Protein AF-W2WT47-F1 (afdb_monomer)

Organism: NCBI:txid1317063

Secondary structure (DSSP, 8-state):
--S---PEEEEEEEEEE-TT--EEEEEEEE-TTS-EEEEEEEE-S-SSHHHHHHHHHHHT-

Structure (mmCIF, N/CA/C/O backbone):
data_AF-W2WT47-F1
#
_entry.id   AF-W2WT47-F1
#
loop_
_atom_site.group_PDB
_atom_site.id
_atom_site.type_symbol
_atom_site.label_atom_id
_atom_site.label_alt_id
_atom_site.label_comp_id
_atom_site.label_asym_id
_atom_site.label_entity_id
_atom_site.label_seq_id
_atom_site.pdbx_PDB_ins_code
_atom_site.Cartn_x
_atom_site.Cartn_y
_atom_site.Cartn_z
_atom_site.occupancy
_atom_site.B_iso_or_equiv
_atom_site.auth_seq_id
_atom_site.auth_comp_id
_atom_site.auth_asym_id
_atom_site.auth_atom_id
_atom_site.pdbx_PDB_model_num
ATOM 1 N N . MET A 1 1 ? 8.323 3.937 -27.275 1.00 35.31 1 MET A N 1
ATOM 2 C CA . MET A 1 1 ? 8.756 2.679 -26.626 1.00 35.31 1 MET A CA 1
ATOM 3 C C . MET A 1 1 ? 9.018 2.885 -25.128 1.00 35.31 1 MET A C 1
ATOM 5 O O . MET A 1 1 ? 10.098 2.589 -24.652 1.00 35.31 1 MET A O 1
ATOM 9 N N . ALA A 1 2 ? 8.045 3.409 -24.374 1.00 47.19 2 ALA A N 1
ATOM 10 C CA . ALA A 1 2 ? 8.184 3.635 -22.924 1.00 47.19 2 ALA A CA 1
ATOM 11 C C . ALA A 1 2 ? 6.903 3.286 -22.140 1.00 47.19 2 ALA A C 1
ATOM 13 O O . ALA A 1 2 ? 6.787 3.621 -20.970 1.00 47.19 2 ALA A O 1
ATOM 14 N N . ARG A 1 3 ? 5.911 2.666 -22.800 1.00 47.31 3 ARG A N 1
ATOM 15 C CA . ARG A 1 3 ? 4.586 2.407 -22.211 1.00 47.31 3 ARG A CA 1
ATOM 16 C C . ARG A 1 3 ? 4.522 1.109 -21.403 1.00 47.31 3 ARG A C 1
ATOM 18 O O . ARG A 1 3 ? 3.636 0.996 -20.570 1.00 47.31 3 ARG A O 1
ATOM 25 N N . ASP A 1 4 ? 5.493 0.216 -21.581 1.00 54.31 4 ASP A N 1
ATOM 26 C CA . ASP A 1 4 ? 5.570 -1.065 -20.875 1.00 54.31 4 ASP A CA 1
ATOM 27 C C . ASP A 1 4 ? 6.753 -1.041 -19.901 1.00 54.31 4 ASP A C 1
ATOM 29 O O . ASP A 1 4 ? 7.743 -1.756 -20.051 1.00 54.31 4 ASP A O 1
ATOM 33 N N . PHE A 1 5 ? 6.701 -0.141 -18.919 1.00 59.44 5 PHE A N 1
ATOM 34 C CA . PHE A 1 5 ? 7.605 -0.232 -17.782 1.00 59.44 5 PHE A CA 1
ATOM 35 C C . PHE A 1 5 ? 7.117 -1.403 -16.926 1.00 59.44 5 PHE A C 1
ATOM 37 O O . PHE A 1 5 ? 6.058 -1.311 -16.306 1.00 59.44 5 PHE A O 1
ATOM 44 N N . MET A 1 6 ? 7.851 -2.521 -16.922 1.00 58.94 6 MET A N 1
ATOM 45 C CA . MET A 1 6 ? 7.619 -3.600 -15.958 1.00 58.94 6 MET A CA 1
ATOM 46 C C . MET A 1 6 ? 7.991 -3.081 -14.564 1.00 58.94 6 MET A C 1
ATOM 48 O O . MET A 1 6 ? 9.120 -3.242 -14.103 1.00 58.94 6 MET A O 1
ATOM 52 N N . ALA A 1 7 ? 7.048 -2.381 -13.936 1.00 76.50 7 ALA A N 1
ATOM 53 C CA . ALA A 1 7 ? 7.071 -2.048 -12.525 1.00 76.50 7 ALA A CA 1
ATOM 54 C C . ALA A 1 7 ? 6.162 -3.020 -11.783 1.00 76.50 7 ALA A C 1
ATOM 56 O O . ALA A 1 7 ? 4.974 -3.119 -12.088 1.00 76.50 7 ALA A O 1
ATOM 57 N N . VAL A 1 8 ? 6.714 -3.718 -10.796 1.00 86.62 8 VAL A N 1
ATOM 58 C CA . VAL A 1 8 ? 5.918 -4.487 -9.839 1.00 86.62 8 VAL A CA 1
ATOM 59 C C . VAL A 1 8 ? 5.704 -3.605 -8.619 1.00 86.62 8 VAL A C 1
ATOM 61 O O . VAL A 1 8 ? 6.670 -3.176 -7.987 1.00 86.62 8 VAL A O 1
ATOM 64 N N . LEU A 1 9 ? 4.444 -3.328 -8.294 1.00 87.56 9 LEU A N 1
ATOM 65 C CA . LEU A 1 9 ? 4.076 -2.712 -7.026 1.00 87.56 9 LEU A CA 1
ATOM 66 C C . LEU A 1 9 ? 3.980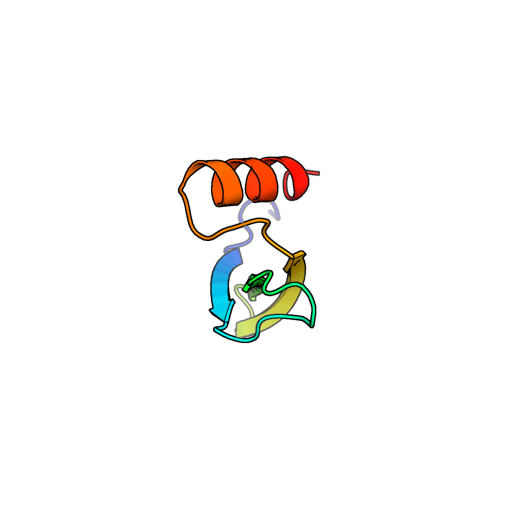 -3.816 -5.970 1.00 87.56 9 LEU A C 1
ATOM 68 O O . LEU A 1 9 ? 3.174 -4.734 -6.106 1.00 87.56 9 LEU A O 1
ATOM 72 N N . VAL A 1 10 ? 4.807 -3.730 -4.933 1.00 89.25 10 VAL A N 1
ATOM 73 C CA . VAL A 1 10 ? 4.768 -4.624 -3.773 1.00 89.25 10 VAL A CA 1
ATOM 74 C C . VAL A 1 10 ? 4.238 -3.841 -2.590 1.00 89.25 10 VAL A C 1
ATOM 76 O O . VAL A 1 10 ? 4.670 -2.718 -2.327 1.00 89.25 10 VAL A O 1
ATOM 79 N N . ILE A 1 11 ? 3.286 -4.442 -1.890 1.00 88.75 11 ILE A N 1
ATOM 80 C CA . ILE A 1 11 ? 2.582 -3.829 -0.775 1.00 88.75 11 ILE A CA 1
ATOM 81 C C . ILE A 1 11 ? 2.663 -4.794 0.397 1.00 88.75 11 ILE A C 1
ATOM 83 O O . ILE A 1 11 ? 2.342 -5.971 0.248 1.00 88.75 11 ILE A O 1
ATOM 87 N N . ASP A 1 12 ? 3.113 -4.287 1.538 1.00 86.81 12 ASP A N 1
ATOM 88 C CA . ASP A 1 12 ? 3.276 -5.051 2.768 1.00 86.81 12 ASP A CA 1
ATOM 89 C C . ASP A 1 12 ? 2.643 -4.292 3.939 1.00 86.81 12 ASP A C 1
ATOM 91 O O . ASP A 1 12 ? 2.901 -3.099 4.140 1.00 86.81 12 ASP A O 1
ATOM 95 N N . CYS A 1 13 ? 1.810 -4.987 4.712 1.00 78.69 13 CYS A N 1
ATOM 96 C CA . CYS A 1 13 ? 1.335 -4.488 5.995 1.00 78.69 13 CYS A CA 1
ATOM 97 C C . CYS A 1 13 ? 2.372 -4.838 7.049 1.00 78.69 13 CYS A C 1
ATOM 99 O O . CYS A 1 13 ? 2.410 -5.947 7.580 1.00 78.69 13 CYS A O 1
ATOM 101 N N . THR A 1 14 ? 3.213 -3.867 7.385 1.00 74.62 14 THR A N 1
ATOM 102 C CA . THR A 1 14 ? 4.105 -4.047 8.524 1.00 74.62 14 THR A CA 1
ATOM 103 C C . THR A 1 14 ? 3.274 -3.967 9.804 1.00 74.62 14 THR A C 1
ATOM 105 O O . THR A 1 14 ? 2.549 -2.993 10.001 1.00 74.62 14 THR A O 1
ATOM 108 N N . TYR A 1 15 ? 3.433 -4.920 10.730 1.00 65.25 15 TYR A N 1
ATOM 109 C CA . TYR A 1 15 ? 2.801 -4.905 12.067 1.00 65.25 15 TYR A CA 1
ATOM 110 C C . TYR A 1 15 ? 3.267 -3.738 12.973 1.00 65.25 15 TYR A C 1
ATOM 112 O O . TYR A 1 15 ? 3.144 -3.785 14.197 1.00 65.25 15 TYR A O 1
ATOM 120 N N . LYS A 1 16 ? 3.836 -2.671 12.399 1.00 71.69 16 LYS A N 1
ATOM 121 C CA . LYS A 1 16 ? 4.073 -1.409 13.089 1.00 71.69 16 LYS A CA 1
ATOM 122 C C . LYS A 1 16 ? 2.769 -0.631 13.139 1.00 71.69 16 LYS A C 1
ATOM 124 O O . LYS A 1 16 ? 2.363 -0.013 12.157 1.00 71.69 16 LYS A O 1
ATOM 129 N N . THR A 1 17 ? 2.161 -0.617 14.314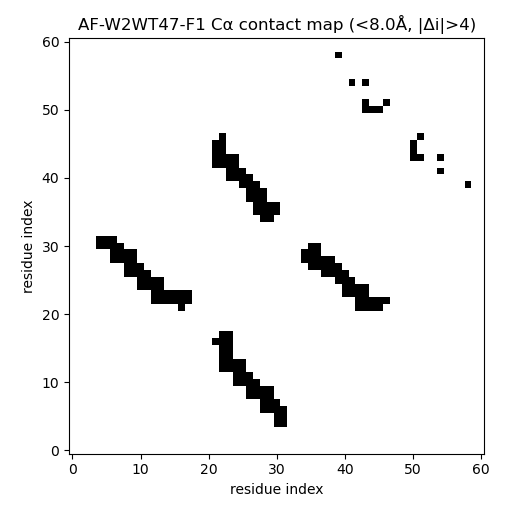 1.00 81.75 17 THR A N 1
ATOM 130 C CA . THR A 1 17 ? 1.035 0.258 14.609 1.00 81.75 17 THR A CA 1
ATOM 131 C C . THR A 1 17 ? 1.522 1.570 15.222 1.00 81.75 17 THR A C 1
ATOM 133 O O . THR A 1 17 ? 2.513 1.618 15.955 1.00 81.75 17 THR A O 1
ATOM 136 N N . ASN A 1 18 ? 0.860 2.678 14.892 1.00 85.69 18 ASN A N 1
ATOM 137 C CA . ASN A 1 18 ? 1.129 3.953 15.562 1.00 85.69 18 ASN A CA 1
ATOM 138 C C . ASN A 1 18 ? 0.443 4.016 16.944 1.00 85.69 18 ASN A C 1
ATOM 140 O O . ASN A 1 18 ? -0.247 3.086 17.356 1.00 85.69 18 ASN A O 1
ATOM 144 N N . ARG A 1 19 ? 0.579 5.144 17.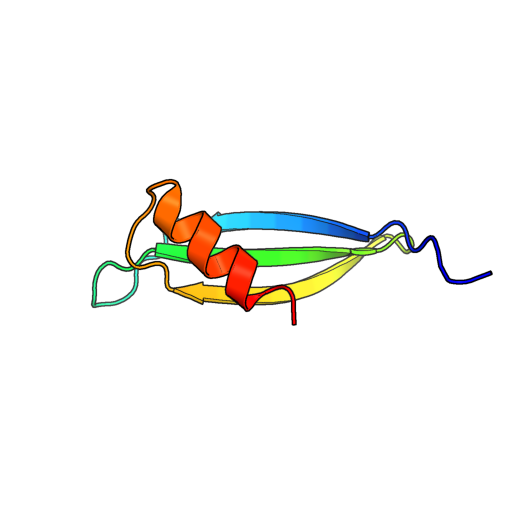661 1.00 91.44 19 ARG A N 1
ATOM 145 C CA . ARG A 1 19 ? -0.048 5.348 18.989 1.00 91.44 19 ARG A CA 1
ATOM 146 C C . ARG A 1 19 ? -1.578 5.182 19.017 1.00 91.44 19 ARG A C 1
ATOM 148 O O . ARG A 1 19 ? -2.149 5.107 20.097 1.00 91.44 19 ARG A O 1
ATOM 155 N N . PHE A 1 20 ? -2.228 5.188 17.855 1.00 89.19 20 PHE A N 1
ATOM 156 C CA . PHE A 1 20 ? -3.669 5.008 17.681 1.00 89.19 20 PHE A CA 1
ATOM 157 C C . PHE A 1 20 ? -4.032 3.596 17.209 1.00 89.19 20 PHE A C 1
ATOM 159 O O . PHE A 1 20 ? -5.160 3.362 16.796 1.00 89.19 20 PHE A O 1
ATOM 166 N N . ASN A 1 21 ? -3.078 2.665 17.258 1.00 87.69 21 ASN A N 1
ATOM 167 C CA . ASN A 1 21 ? -3.237 1.285 16.823 1.00 87.69 21 ASN A CA 1
ATOM 168 C C . ASN A 1 21 ? -3.594 1.123 15.331 1.00 87.69 21 ASN A C 1
ATOM 170 O O . ASN A 1 21 ? -4.169 0.112 14.943 1.00 87.69 21 ASN A O 1
ATOM 174 N N . MET A 1 22 ? -3.243 2.106 14.494 1.00 91.75 22 MET A N 1
ATOM 175 C CA . MET A 1 22 ? -3.452 2.035 13.043 1.00 91.75 22 MET A CA 1
ATOM 176 C C . MET A 1 22 ? -2.284 1.296 12.376 1.00 91.75 22 MET A C 1
ATOM 178 O O . MET A 1 22 ? -1.139 1.719 12.593 1.00 91.75 22 MET A O 1
ATOM 182 N N . PRO A 1 23 ? -2.529 0.230 11.592 1.00 92.38 23 PRO A N 1
ATOM 183 C CA . PRO A 1 23 ? -1.483 -0.482 10.864 1.00 92.38 23 PRO A CA 1
ATOM 184 C C . PRO A 1 23 ? -0.887 0.367 9.736 1.00 92.38 23 PRO A C 1
ATOM 186 O O . PRO A 1 23 ? -1.567 1.191 9.117 1.00 92.38 23 PRO A O 1
ATOM 189 N N . LEU A 1 24 ? 0.412 0.177 9.486 1.00 92.81 24 LEU A N 1
ATOM 190 C CA . LEU A 1 24 ? 1.133 0.854 8.412 1.00 92.81 24 LEU A CA 1
ATOM 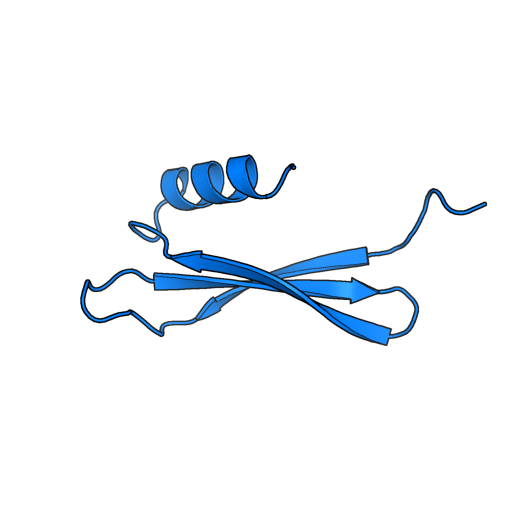191 C C . LEU A 1 24 ? 1.179 -0.018 7.157 1.00 92.81 24 LEU A C 1
ATOM 193 O O . LEU A 1 24 ? 1.888 -1.027 7.118 1.00 92.81 24 LEU A O 1
ATOM 197 N N . LEU A 1 25 ? 0.506 0.444 6.108 1.00 92.12 25 LEU A N 1
ATOM 198 C CA . LEU A 1 25 ? 0.645 -0.075 4.755 1.00 92.12 25 LEU A CA 1
ATOM 199 C C . LEU A 1 25 ? 1.863 0.571 4.091 1.00 92.12 25 LEU A C 1
ATOM 201 O O . LEU A 1 25 ? 1.892 1.788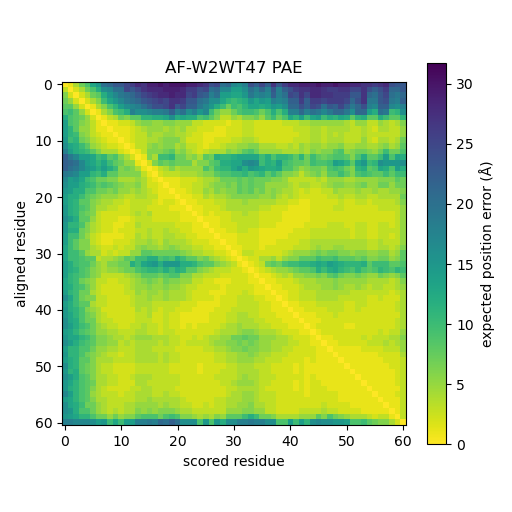 3.882 1.00 92.12 25 LEU A O 1
ATOM 205 N N . ASN A 1 26 ? 2.865 -0.233 3.747 1.00 93.06 26 ASN A N 1
ATOM 206 C CA . ASN A 1 26 ? 4.066 0.222 3.059 1.00 93.06 26 ASN A CA 1
ATOM 207 C C . ASN A 1 26 ? 4.071 -0.300 1.619 1.00 93.06 26 ASN A C 1
ATOM 209 O O . ASN A 1 26 ? 4.003 -1.506 1.391 1.00 93.06 26 ASN A O 1
ATOM 213 N N . ALA A 1 27 ? 4.173 0.607 0.650 1.00 90.75 27 ALA A N 1
ATOM 214 C CA . ALA A 1 27 ? 4.177 0.278 -0.768 1.00 90.75 27 ALA A CA 1
ATOM 215 C C . ALA A 1 27 ? 5.504 0.685 -1.423 1.00 90.75 27 ALA A C 1
ATOM 217 O O . ALA A 1 27 ? 5.975 1.818 -1.273 1.00 90.75 27 ALA A O 1
ATOM 218 N N . ILE A 1 28 ? 6.091 -0.239 -2.182 1.00 92.00 28 ILE A N 1
ATOM 219 C CA . ILE A 1 28 ? 7.345 -0.061 -2.919 1.00 92.00 28 ILE A CA 1
ATOM 220 C C . ILE A 1 28 ? 7.169 -0.477 -4.378 1.00 92.00 28 ILE A C 1
ATOM 222 O O . ILE A 1 28 ? 6.405 -1.387 -4.692 1.00 92.00 28 ILE A O 1
ATOM 226 N N . ILE A 1 29 ? 7.914 0.156 -5.277 1.00 90.75 29 ILE A N 1
ATOM 227 C CA . ILE A 1 29 ? 7.979 -0.220 -6.690 1.00 90.75 29 ILE A CA 1
ATOM 228 C C . ILE A 1 29 ? 9.314 -0.902 -6.960 1.00 90.75 29 ILE A C 1
ATOM 230 O O . ILE A 1 29 ? 10.369 -0.328 -6.690 1.00 90.75 29 ILE A O 1
ATOM 234 N N . LEU A 1 30 ? 9.267 -2.096 -7.547 1.00 90.19 30 LEU A N 1
ATOM 235 C CA . LEU A 1 30 ? 10.411 -2.717 -8.202 1.00 90.19 30 LEU A CA 1
ATOM 236 C C . LEU A 1 30 ? 10.373 -2.362 -9.678 1.00 90.19 30 LEU A C 1
ATOM 238 O O . LEU A 1 30 ? 9.413 -2.685 -10.372 1.00 90.19 30 LEU A O 1
ATOM 242 N N . THR A 1 31 ? 11.420 -1.710 -10.163 1.00 86.25 31 THR A N 1
ATOM 243 C CA . THR A 1 31 ? 11.561 -1.374 -11.579 1.00 86.25 31 THR A CA 1
ATOM 244 C C . THR A 1 31 ? 12.267 -2.490 -12.349 1.00 86.25 31 THR A C 1
ATOM 246 O O . THR A 1 31 ? 13.049 -3.255 -11.781 1.00 86.25 31 THR A O 1
ATOM 249 N N . GLY A 1 32 ? 12.102 -2.516 -13.676 1.00 80.75 32 GLY A N 1
ATOM 250 C CA . GLY A 1 32 ? 12.851 -3.411 -14.571 1.00 80.75 32 GLY A CA 1
ATOM 251 C C . GLY A 1 32 ? 14.379 -3.225 -14.555 1.00 80.75 32 GLY A C 1
ATOM 252 O O . GLY A 1 32 ? 15.092 -3.980 -1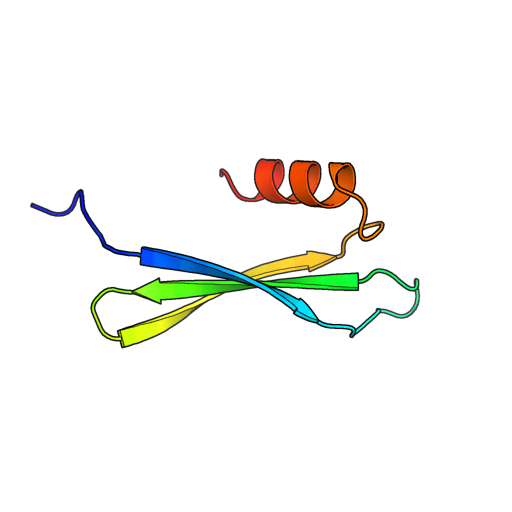5.205 1.00 80.75 32 GLY A O 1
ATOM 253 N N . MET A 1 33 ? 14.894 -2.246 -13.803 1.00 83.12 33 MET A N 1
ATOM 254 C CA . MET A 1 33 ? 16.325 -2.012 -13.582 1.00 83.12 33 MET A CA 1
ATOM 255 C C . MET A 1 33 ? 16.802 -2.569 -12.228 1.00 83.12 33 MET A C 1
ATOM 257 O O . MET A 1 33 ? 17.809 -2.105 -11.697 1.00 83.12 33 MET A O 1
ATOM 261 N N . ASN A 1 34 ? 16.061 -3.512 -11.629 1.00 81.12 34 ASN A N 1
ATOM 262 C CA . ASN A 1 34 ? 16.337 -4.066 -10.298 1.00 81.12 34 ASN A CA 1
ATOM 263 C C . ASN A 1 34 ? 16.462 -2.979 -9.209 1.00 81.12 34 ASN A C 1
ATOM 265 O O . ASN A 1 34 ? 17.238 -3.100 -8.263 1.00 81.12 34 ASN A O 1
ATOM 269 N N . THR A 1 35 ? 15.735 -1.871 -9.376 1.00 86.69 35 THR A N 1
ATOM 270 C CA . THR A 1 35 ? 15.740 -0.747 -8.434 1.00 86.69 35 THR A CA 1
ATOM 271 C C . THR A 1 35 ? 14.463 -0.774 -7.612 1.00 86.69 35 THR A C 1
ATOM 273 O O . THR A 1 35 ? 13.376 -0.901 -8.174 1.00 86.69 35 THR A O 1
ATOM 276 N N . ILE A 1 36 ? 14.601 -0.622 -6.294 1.00 90.69 36 ILE A N 1
ATOM 277 C CA . ILE A 1 36 ? 13.480 -0.480 -5.363 1.00 90.69 36 ILE A CA 1
ATOM 278 C C . ILE A 1 36 ? 13.287 1.006 -5.071 1.00 90.69 36 ILE A C 1
ATOM 280 O O . ILE A 1 36 ? 14.224 1.682 -4.646 1.00 90.69 36 ILE A O 1
ATOM 284 N N . LEU A 1 37 ? 12.072 1.504 -5.282 1.00 90.19 37 LEU A N 1
ATOM 285 C CA . LEU A 1 37 ? 11.689 2.882 -4.989 1.00 90.19 37 LEU A CA 1
ATOM 286 C C . LEU A 1 37 ? 10.546 2.897 -3.967 1.00 90.19 37 LEU A C 1
ATOM 288 O O . LEU A 1 37 ? 9.598 2.121 -4.119 1.00 90.19 37 LEU A O 1
ATOM 292 N N . PRO A 1 38 ? 10.590 3.762 -2.937 1.00 90.50 38 PRO A N 1
ATOM 293 C CA . PRO A 1 38 ? 9.430 3.977 -2.084 1.00 90.50 38 PRO A CA 1
ATOM 294 C C . PRO A 1 38 ? 8.307 4.596 -2.920 1.00 90.50 38 PRO A C 1
ATOM 296 O O . PRO A 1 38 ? 8.540 5.553 -3.657 1.00 90.50 38 PRO A O 1
ATOM 299 N N . PHE A 1 39 ? 7.101 4.040 -2.815 1.00 90.69 39 PHE A N 1
ATOM 300 C CA . PHE A 1 39 ? 5.936 4.537 -3.544 1.00 90.69 39 PHE A CA 1
ATOM 301 C C . PHE A 1 39 ? 4.994 5.298 -2.622 1.00 90.69 39 PHE A C 1
ATOM 303 O O . PHE A 1 39 ? 4.699 6.464 -2.868 1.00 90.69 39 PHE A O 1
ATOM 310 N N . ALA A 1 40 ? 4.550 4.656 -1.542 1.00 91.81 40 ALA A N 1
ATOM 311 C CA . ALA A 1 40 ? 3.630 5.272 -0.602 1.00 91.81 40 ALA A CA 1
ATOM 312 C C . ALA A 1 40 ? 3.687 4.626 0.780 1.00 91.81 40 ALA A C 1
ATOM 314 O O . ALA A 1 40 ? 4.082 3.470 0.941 1.00 91.81 40 ALA A O 1
ATOM 315 N N . GLN A 1 41 ? 3.236 5.390 1.770 1.00 91.88 41 GLN A N 1
ATOM 316 C CA . GLN A 1 41 ? 3.002 4.930 3.131 1.00 91.88 41 GLN A CA 1
ATOM 317 C C . GLN A 1 41 ? 1.630 5.421 3.576 1.00 91.88 41 GLN A C 1
ATOM 319 O O . GLN A 1 41 ? 1.341 6.614 3.474 1.00 91.88 41 GLN A O 1
ATOM 324 N N . VAL A 1 42 ? 0.785 4.505 4.045 1.00 92.50 42 VAL A N 1
ATOM 325 C CA . VAL A 1 42 ? -0.606 4.801 4.405 1.00 92.50 42 VAL A CA 1
ATOM 326 C C . VAL A 1 42 ? -0.902 4.223 5.781 1.00 92.50 42 VAL A C 1
ATOM 328 O O . VAL A 1 42 ? -0.661 3.046 6.035 1.00 92.50 42 VAL A O 1
ATOM 331 N N . TRP A 1 43 ? -1.435 5.053 6.676 1.00 92.94 43 TRP A N 1
ATOM 332 C CA . TRP A 1 43 ? -2.031 4.567 7.917 1.00 92.94 43 TRP A CA 1
ATOM 333 C C . TRP A 1 43 ? -3.435 4.071 7.610 1.00 92.94 43 TRP A C 1
ATOM 335 O O . TRP A 1 43 ? -4.284 4.862 7.197 1.00 92.94 43 TRP A O 1
ATOM 345 N N . LEU A 1 44 ? -3.665 2.775 7.792 1.00 93.12 44 LEU A N 1
ATOM 346 C CA . LEU A 1 44 ? -4.980 2.190 7.591 1.00 93.12 44 LEU A CA 1
ATOM 347 C C . LEU A 1 44 ? -5.815 2.304 8.873 1.00 93.12 44 LEU A C 1
ATOM 349 O O . LEU A 1 44 ? -5.270 2.193 9.973 1.00 93.12 44 LEU A O 1
ATOM 353 N N . PRO A 1 45 ? -7.136 2.502 8.762 1.00 90.75 45 PRO A N 1
ATOM 354 C CA . PRO A 1 45 ? -8.027 2.446 9.918 1.00 90.75 45 PRO A CA 1
ATOM 355 C C . PRO A 1 45 ? -8.182 1.017 10.481 1.00 90.75 45 PRO A C 1
ATOM 357 O O . PRO A 1 45 ? -8.520 0.869 11.655 1.00 90.75 45 PRO A O 1
ATOM 360 N N . GLY A 1 46 ? -7.889 -0.013 9.680 1.00 90.94 46 GLY A N 1
ATOM 361 C CA . GLY A 1 46 ? -7.942 -1.432 10.038 1.00 90.94 46 GLY A CA 1
ATOM 362 C C . GLY A 1 46 ? -7.254 -2.320 8.990 1.00 90.94 46 GLY A C 1
ATOM 363 O O . GLY A 1 46 ? -6.557 -1.819 8.110 1.00 90.94 46 GLY A O 1
ATOM 364 N N . GLU A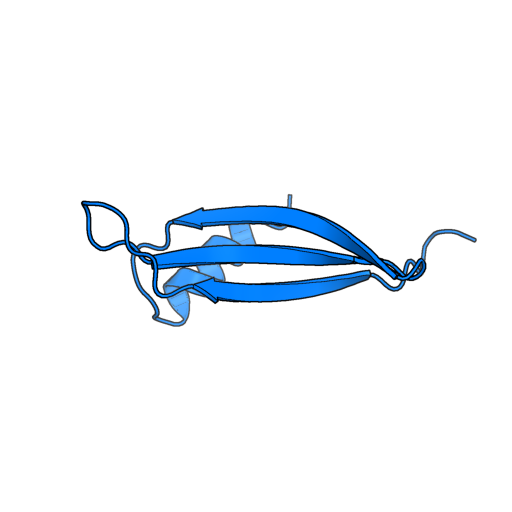 1 47 ? -7.423 -3.640 9.102 1.00 89.50 47 GLU A N 1
ATOM 365 C CA . GLU A 1 47 ? -6.890 -4.640 8.153 1.00 89.50 47 GLU A CA 1
ATOM 366 C C . GLU A 1 47 ? -8.012 -5.393 7.412 1.00 89.50 47 GLU A C 1
ATOM 368 O O . GLU A 1 47 ? -7.821 -6.521 6.957 1.00 89.50 47 GLU A O 1
ATOM 373 N N . ALA A 1 48 ? -9.209 -4.808 7.318 1.00 92.56 48 ALA A N 1
ATOM 374 C CA . ALA A 1 48 ? -10.306 -5.387 6.553 1.00 92.56 48 ALA A CA 1
ATOM 375 C C . ALA A 1 48 ? -10.212 -4.976 5.075 1.00 92.56 48 ALA A C 1
ATOM 377 O O . ALA A 1 48 ? -9.645 -3.941 4.735 1.00 92.56 48 ALA A O 1
ATOM 378 N N . GLU A 1 49 ? -10.817 -5.763 4.182 1.00 94.12 49 GLU A N 1
ATOM 379 C CA . GLU A 1 49 ? -10.848 -5.490 2.734 1.00 94.12 49 GLU A CA 1
ATOM 380 C C . GLU A 1 49 ? -11.230 -4.033 2.373 1.00 94.12 49 GLU A C 1
ATOM 382 O O . GLU A 1 49 ? -10.496 -3.424 1.590 1.00 94.12 49 GLU A O 1
ATOM 387 N N . PRO A 1 50 ? -12.253 -3.403 2.994 1.00 96.06 50 PRO A N 1
ATOM 388 C CA . PRO A 1 50 ? -12.611 -2.013 2.694 1.00 96.06 50 PRO A CA 1
ATOM 389 C C . PRO A 1 50 ? -11.503 -0.997 3.009 1.00 96.0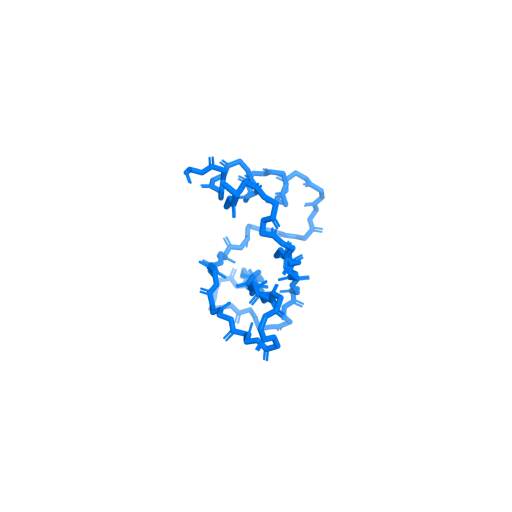6 50 PRO A C 1
ATOM 391 O O . PRO A 1 50 ? -11.407 0.042 2.353 1.00 96.06 50 PRO A O 1
ATOM 394 N N . ASP A 1 51 ? -10.654 -1.287 3.999 1.00 93.69 51 ASP A N 1
ATOM 395 C CA . ASP A 1 51 ? -9.554 -0.408 4.399 1.00 93.69 51 ASP A CA 1
ATOM 396 C C . ASP A 1 51 ? -8.482 -0.367 3.296 1.00 93.69 51 ASP A C 1
ATOM 398 O O . ASP A 1 51 ? -7.959 0.699 2.953 1.00 93.69 51 ASP A O 1
ATOM 402 N N . PHE A 1 52 ? -8.212 -1.521 2.677 1.00 91.50 52 PHE A N 1
ATOM 403 C CA . PHE A 1 52 ? -7.305 -1.638 1.535 1.00 91.50 52 PHE A CA 1
ATOM 404 C C . PHE A 1 52 ? -7.890 -1.023 0.264 1.00 91.50 52 PHE A C 1
ATOM 406 O O . PHE A 1 52 ? -7.179 -0.312 -0.449 1.00 91.50 52 PHE A O 1
ATOM 413 N N . GLU A 1 53 ? -9.178 -1.243 -0.015 1.00 94.69 53 GLU A N 1
ATOM 414 C CA . GLU A 1 53 ? -9.853 -0.622 -1.159 1.00 94.69 53 GLU A CA 1
ATOM 415 C C . GLU A 1 53 ? -9.778 0.906 -1.089 1.00 94.69 53 GLU A C 1
ATOM 417 O O . GLU A 1 53 ? -9.394 1.553 -2.069 1.00 94.69 53 GLU A O 1
ATOM 422 N N . TRP A 1 54 ? -10.077 1.484 0.081 1.00 94.19 54 TRP A N 1
ATOM 423 C CA . TRP A 1 54 ? -9.950 2.920 0.315 1.00 94.19 54 TRP A CA 1
ATOM 424 C C . TRP A 1 54 ? -8.529 3.412 0.024 1.00 94.19 54 TRP A C 1
ATOM 426 O O . TRP A 1 54 ? -8.364 4.393 -0.711 1.00 94.19 54 TRP A O 1
ATOM 436 N N . ALA A 1 55 ? -7.509 2.720 0.540 1.00 92.88 55 ALA A N 1
ATOM 437 C CA . ALA A 1 55 ? -6.114 3.083 0.320 1.00 92.88 55 ALA A CA 1
ATOM 438 C C . ALA A 1 55 ? -5.736 3.022 -1.168 1.00 92.88 55 ALA A C 1
ATOM 440 O O . ALA A 1 55 ? -5.129 3.958 -1.688 1.00 92.88 55 ALA A O 1
ATOM 441 N N . PHE A 1 56 ? -6.145 1.977 -1.893 1.00 91.06 56 PHE A N 1
ATOM 442 C CA . PHE A 1 56 ? -5.870 1.855 -3.328 1.00 91.06 56 PHE A CA 1
ATOM 443 C C . PHE A 1 56 ? -6.582 2.912 -4.165 1.00 91.06 56 PHE A C 1
ATOM 445 O O . PHE A 1 56 ? -6.036 3.343 -5.178 1.00 91.06 56 PHE A O 1
ATOM 452 N N . VAL A 1 57 ? -7.766 3.372 -3.753 1.00 93.00 57 VAL A N 1
ATOM 453 C CA . VAL A 1 57 ? -8.416 4.524 -4.390 1.00 93.00 57 VAL A CA 1
ATOM 454 C C . VAL A 1 57 ? -7.565 5.787 -4.230 1.00 93.00 57 VAL A C 1
ATOM 456 O O . VAL A 1 57 ? -7.408 6.514 -5.206 1.00 93.00 57 VAL A O 1
ATOM 459 N N . GLN A 1 58 ? -6.955 6.021 -3.062 1.00 89.94 58 GLN A N 1
ATOM 460 C CA . GLN A 1 58 ? -6.084 7.190 -2.860 1.00 89.94 58 GLN A CA 1
ATOM 461 C C . GLN A 1 58 ? -4.791 7.111 -3.692 1.00 89.94 58 GLN A C 1
ATOM 463 O O . GLN A 1 58 ? -4.282 8.125 -4.166 1.00 89.94 58 GLN A O 1
ATOM 468 N N . LEU A 1 59 ? -4.261 5.900 -3.896 1.00 86.31 59 LEU A N 1
ATOM 469 C CA . LEU A 1 59 ? -2.999 5.662 -4.607 1.00 86.31 59 LEU A CA 1
ATOM 470 C C . LEU A 1 59 ? -3.111 5.679 -6.141 1.00 86.31 59 LEU A C 1
ATOM 472 O O . LEU A 1 59 ? -2.088 5.637 -6.817 1.00 86.31 59 LEU A O 1
ATOM 476 N N . LYS A 1 60 ? -4.323 5.750 -6.703 1.00 82.50 60 LYS A N 1
ATOM 477 C CA . LYS A 1 60 ? -4.581 5.804 -8.158 1.00 82.50 60 LYS A CA 1
ATOM 478 C C . LYS A 1 60 ? -4.376 7.194 -8.792 1.00 82.50 60 LYS A C 1
ATOM 480 O O . LYS A 1 60 ? -4.820 7.393 -9.922 1.00 82.50 60 LYS A O 1
ATOM 485 N N . THR A 1 61 ? -3.766 8.137 -8.073 1.00 56.72 61 THR A N 1
ATOM 486 C CA . THR A 1 61 ? -3.619 9.541 -8.502 1.00 56.72 61 THR A CA 1
ATOM 487 C C . THR A 1 61 ? -2.527 9.725 -9.553 1.00 56.72 61 THR A C 1
ATOM 489 O O . THR A 1 61 ? -1.456 9.094 -9.410 1.00 56.72 61 THR A O 1
#

Foldseek 3Di:
DPPDWPKDKDWDFDCDADPVRFIKIWIWIQTPVRDIGGQDIDGFPDDDPVSVVVVVVVSPD

Solvent-accessible surface area (backbone atoms only — not comparable to full-atom values): 3789 Å² total; per-residue (Å²)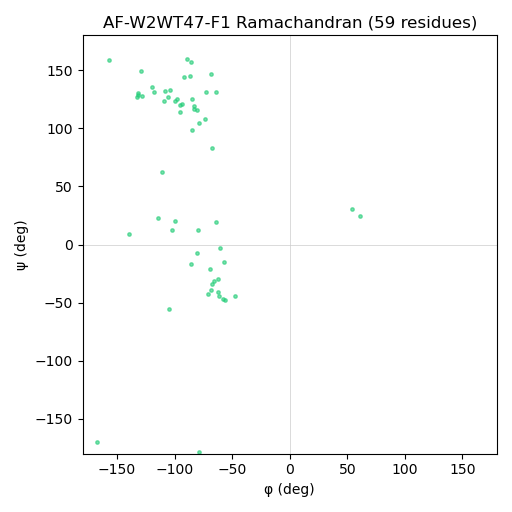: 143,75,87,80,70,60,59,48,77,47,76,46,77,45,92,57,51,52,100,80,68,27,37,31,40,42,33,34,33,37,38,81,79,82,42,79,41,87,69,50,76,42,80,27,91,52,91,51,72,69,40,53,52,54,51,52,62,67,67,71,115

Radius of gyration: 13.43 Å; Cα contacts (8 Å, |Δi|>4): 90; chains: 1; bounding box: 29×15×46 Å

pLDDT: mean 84.14, std 13.4, range [35.31, 96.06]

Nearest PDB structures (foldseek):
  6lwz-assembly2_B  TM=7.352E-01  e=2.076E+00  Brevibacillus sp. SKDU10
  4wyq-assembly2_E  TM=5.704E-01  e=1.956E+00  Homo sapiens
  7zpj-assembly1_D  TM=4.929E-01  e=2.203E+00  Mus musculus
  6m1u-assembly1_A  TM=3.133E-01  e=1.956E+00  Homo sapiens
  1r8y-assembly1_C  TM=2.654E-01  e=1.843E+00  Mus musculus

Sequence (61 aa):
MARDFMAVLVIDCTYKTNRFNMPLLNAIILTGMNTILPFAQVWLPGEAEPDFEWAFVQLKT

InterPro domains:
  IPR018289 MULE transposase domain [PF10551] (8-60)

Mean predicted aligned error: 6.05 Å